Protein AF-A0A1J5G0Z2-F1 (afdb_monomer_lite)

Radius of gyration: 19.77 Å; chains: 1; bounding box: 65×58×38 Å

pLDDT: mean 79.21, std 16.98, range [40.59, 98.5]

Sequence (164 aa):
MKSLIFLSIFTRFTFAQVDSLSEALKYYPMEIGNYWEYKNYYWEYPFYYDSSAHSIEIIGDTILPNNRNYKILLQKNIPDDGFSFKIYERVDSLTACVFRYSTETVFINNEYLVDSLLAQPGDYFAGFRTGYSSFGNGIFSTKCIAEYEYTVLDLITDVKELQD

Structure (mmCIF, N/CA/C/O backbone):
data_AF-A0A1J5G0Z2-F1
#
_entry.id   AF-A0A1J5G0Z2-F1
#
loop_
_atom_site.group_PDB
_atom_site.id
_atom_site.type_symbol
_atom_site.label_atom_id
_atom_site.label_alt_id
_atom_site.label_comp_id
_atom_site.label_asym_id
_atom_site.label_entity_id
_atom_site.label_seq_id
_atom_site.pdbx_PDB_ins_code
_atom_site.Cartn_x
_atom_site.Cartn_y
_atom_site.Cartn_z
_atom_site.occupancy
_atom_site.B_iso_or_equiv
_atom_site.auth_seq_id
_atom_site.auth_comp_id
_atom_site.auth_asym_id
_atom_site.auth_atom_id
_atom_site.pdbx_PDB_model_num
ATOM 1 N N . MET A 1 1 ? -46.356 -40.827 0.791 1.00 40.59 1 MET A N 1
ATOM 2 C CA . MET A 1 1 ? -45.033 -40.728 0.128 1.00 40.59 1 MET A CA 1
ATOM 3 C C . MET A 1 1 ? -44.703 -39.247 0.005 1.00 40.59 1 MET A C 1
ATOM 5 O O . MET A 1 1 ? -45.393 -38.566 -0.730 1.00 40.59 1 MET A O 1
ATOM 9 N N . LYS A 1 2 ? -43.966 -38.645 0.948 1.00 52.75 2 LYS A N 1
ATOM 10 C CA . LYS A 1 2 ? -42.492 -38.509 0.976 1.00 52.75 2 LYS A CA 1
ATOM 11 C C . LYS A 1 2 ? -41.901 -38.077 -0.372 1.00 52.75 2 LYS A C 1
ATOM 13 O O . LYS A 1 2 ? -41.766 -38.917 -1.250 1.00 52.75 2 LYS A O 1
ATOM 18 N N . SER A 1 3 ? -41.462 -36.821 -0.457 1.00 43.69 3 SER A N 1
ATOM 19 C CA . SER A 1 3 ? -40.148 -36.502 -1.022 1.00 43.69 3 SER A CA 1
ATOM 20 C C . SER A 1 3 ? -39.680 -35.134 -0.511 1.00 43.69 3 SER A C 1
ATOM 22 O O . SER A 1 3 ? -40.192 -34.099 -0.925 1.00 43.69 3 SER A O 1
ATOM 24 N N . LEU A 1 4 ? -38.752 -35.149 0.449 1.00 51.03 4 LEU A N 1
ATOM 25 C CA . LEU A 1 4 ? -37.915 -34.003 0.805 1.00 51.03 4 LEU A CA 1
ATOM 26 C C . LEU A 1 4 ? -36.649 -34.156 -0.048 1.00 51.03 4 LEU A C 1
ATOM 28 O O . LEU A 1 4 ? -35.901 -35.111 0.159 1.00 51.03 4 LEU A O 1
ATOM 32 N N . ILE A 1 5 ? -36.429 -33.271 -1.018 1.00 57.12 5 ILE A N 1
ATOM 33 C CA . ILE A 1 5 ? -35.177 -33.220 -1.782 1.00 57.12 5 ILE A CA 1
ATOM 34 C C . ILE A 1 5 ? -34.318 -32.129 -1.143 1.00 57.12 5 ILE A C 1
ATOM 36 O O . ILE A 1 5 ? -34.624 -30.944 -1.248 1.00 57.12 5 ILE A O 1
ATOM 40 N N . PHE A 1 6 ? -33.273 -32.550 -0.432 1.00 53.72 6 PHE A N 1
ATOM 41 C CA . PHE A 1 6 ? -32.247 -31.670 0.120 1.00 53.72 6 PHE A CA 1
ATOM 42 C C . PHE A 1 6 ? -31.254 -31.320 -0.994 1.00 53.72 6 PHE A C 1
ATOM 44 O O . PHE A 1 6 ? -30.552 -32.190 -1.507 1.00 53.72 6 PHE A O 1
ATOM 51 N N . LEU A 1 7 ? -31.214 -30.046 -1.383 1.00 49.88 7 LEU A N 1
ATOM 52 C CA . LEU A 1 7 ? -30.255 -29.509 -2.342 1.00 49.88 7 LEU A CA 1
ATOM 53 C C . LEU A 1 7 ? -28.977 -29.112 -1.585 1.00 49.88 7 LEU A C 1
ATOM 55 O O . LEU A 1 7 ? -28.893 -28.020 -1.032 1.00 49.88 7 LEU A O 1
ATOM 59 N N . SER A 1 8 ? -27.987 -30.005 -1.523 1.00 57.31 8 SER A N 1
ATOM 60 C CA . SER A 1 8 ? -26.666 -29.718 -0.942 1.00 57.31 8 SER A CA 1
ATOM 61 C C . SER A 1 8 ? -25.558 -29.933 -1.975 1.00 57.31 8 SER A C 1
ATOM 63 O O . SER A 1 8 ? -24.862 -30.947 -1.957 1.00 57.31 8 SER A O 1
ATOM 65 N N . ILE A 1 9 ? -25.391 -28.985 -2.898 1.00 55.03 9 ILE A N 1
ATOM 66 C CA . ILE A 1 9 ? -24.233 -28.949 -3.803 1.00 55.03 9 ILE A CA 1
ATOM 67 C C . ILE A 1 9 ? -23.731 -27.503 -3.905 1.00 55.03 9 ILE A C 1
ATOM 69 O O . ILE A 1 9 ? -23.939 -26.853 -4.915 1.00 55.03 9 ILE A O 1
ATOM 73 N N . PHE A 1 10 ? -23.097 -26.982 -2.848 1.00 53.00 10 PHE A N 1
ATOM 74 C CA . PHE A 1 10 ? -22.348 -25.709 -2.906 1.00 53.00 10 PHE A CA 1
ATOM 75 C C . PHE A 1 10 ? -21.121 -25.663 -1.971 1.00 53.00 10 PHE A C 1
ATOM 77 O O . PHE A 1 10 ? -20.647 -24.590 -1.627 1.00 53.00 10 PHE A O 1
ATOM 84 N N . THR A 1 11 ? -20.558 -26.800 -1.550 1.00 51.28 11 THR A N 1
ATOM 85 C CA . THR A 1 11 ? -19.441 -26.811 -0.574 1.00 51.28 11 THR A CA 1
ATOM 86 C C . THR A 1 11 ? -18.056 -27.083 -1.166 1.00 51.28 11 THR A C 1
ATOM 88 O O . THR A 1 11 ? -17.098 -27.217 -0.414 1.00 51.28 11 THR A O 1
ATOM 91 N N . ARG A 1 12 ? -17.902 -27.169 -2.497 1.00 47.81 12 ARG A N 1
ATOM 92 C CA . ARG A 1 12 ? -16.599 -27.505 -3.114 1.00 47.81 12 ARG A CA 1
ATOM 93 C C . ARG A 1 12 ? -15.797 -26.332 -3.684 1.00 47.81 12 ARG A C 1
ATOM 95 O O . ARG A 1 12 ? -14.650 -26.545 -4.045 1.00 47.81 12 ARG A O 1
ATOM 102 N N . PHE A 1 13 ? -16.344 -25.117 -3.718 1.00 50.66 13 PHE A N 1
ATOM 103 C CA . PHE A 1 13 ? -15.627 -23.946 -4.249 1.00 50.66 13 PHE A CA 1
ATOM 104 C C . PHE A 1 13 ? -15.021 -23.032 -3.176 1.00 50.66 13 PHE A C 1
ATOM 106 O O . PHE A 1 13 ? -14.253 -22.141 -3.506 1.00 50.66 13 PHE A O 1
ATOM 113 N N . THR A 1 14 ? -15.307 -23.261 -1.894 1.00 51.12 14 THR A N 1
ATOM 114 C CA . THR A 1 14 ? -14.859 -22.364 -0.818 1.00 51.12 14 THR A CA 1
ATOM 115 C C . THR A 1 14 ? -13.428 -22.623 -0.343 1.00 51.12 14 THR A C 1
ATOM 117 O O . THR A 1 14 ? -12.814 -21.719 0.203 1.00 51.12 14 THR A O 1
ATOM 120 N N . PHE A 1 15 ? -12.871 -23.823 -0.543 1.00 52.72 15 PHE A N 1
ATOM 121 C CA . PHE A 1 15 ? -11.570 -24.177 0.046 1.00 52.72 15 PHE A CA 1
ATOM 122 C C . PHE A 1 15 ? -10.368 -23.581 -0.702 1.00 52.72 15 PHE A C 1
ATOM 124 O O . PHE A 1 15 ? -9.487 -23.028 -0.060 1.00 52.72 15 PHE A O 1
ATOM 131 N N . ALA A 1 16 ? -10.364 -23.587 -2.040 1.00 53.72 16 ALA A N 1
ATOM 132 C CA . ALA A 1 16 ? -9.248 -23.020 -2.810 1.00 53.72 16 ALA A CA 1
ATOM 133 C C . ALA A 1 16 ? -9.127 -21.488 -2.662 1.00 53.72 16 ALA A C 1
ATOM 135 O O . ALA A 1 16 ? -8.034 -20.936 -2.747 1.00 53.72 16 ALA A O 1
ATOM 136 N N . GLN A 1 17 ? -10.248 -20.800 -2.420 1.00 57.38 17 GLN A N 1
ATOM 137 C CA . GLN A 1 17 ? -10.275 -19.341 -2.312 1.00 57.38 17 GLN A CA 1
ATOM 138 C C . GLN A 1 17 ? -9.752 -18.843 -0.953 1.00 57.38 17 GLN A C 1
ATOM 140 O O . GLN A 1 17 ? -9.086 -17.811 -0.894 1.00 57.38 17 GLN A O 1
ATOM 145 N N . VAL A 1 18 ? -10.004 -19.581 0.136 1.00 58.69 18 VAL A N 1
ATOM 146 C CA . VAL A 1 18 ? -9.526 -19.213 1.482 1.00 58.69 18 VAL A CA 1
ATOM 147 C C . VAL A 1 18 ? -8.003 -19.314 1.575 1.00 58.69 18 VAL A C 1
ATOM 149 O O . VAL A 1 18 ? -7.373 -18.398 2.106 1.00 58.69 18 VAL A O 1
ATOM 152 N N . ASP A 1 19 ? -7.414 -20.360 0.990 1.00 68.62 19 ASP A N 1
ATOM 153 C CA . ASP A 1 19 ? -5.958 -20.530 0.972 1.00 68.62 19 ASP A CA 1
ATOM 154 C C . ASP A 1 19 ? -5.290 -19.376 0.207 1.00 68.62 19 ASP A C 1
ATOM 156 O O . ASP A 1 19 ? -4.380 -18.737 0.736 1.00 68.62 19 ASP A O 1
ATOM 160 N N . SER A 1 20 ? -5.835 -19.001 -0.961 1.00 78.56 20 SER A N 1
ATOM 161 C CA . SER A 1 20 ? -5.322 -17.871 -1.754 1.00 78.56 20 SER A CA 1
ATOM 162 C C . SER A 1 20 ? -5.396 -16.519 -1.035 1.00 78.56 20 SER A C 1
ATOM 164 O O . SER A 1 20 ? -4.507 -15.690 -1.197 1.00 78.56 20 SER A O 1
ATOM 166 N N . LEU A 1 21 ? -6.422 -16.295 -0.207 1.00 86.88 21 LEU A N 1
ATOM 167 C CA . LEU A 1 21 ? -6.601 -15.032 0.510 1.00 86.88 21 LEU A CA 1
ATOM 168 C C . LEU A 1 21 ? -5.587 -14.881 1.644 1.00 86.88 21 LEU A C 1
ATOM 170 O O . LEU A 1 21 ? -4.962 -13.833 1.786 1.00 86.88 21 LEU A O 1
ATOM 174 N N . SER A 1 22 ? -5.416 -15.936 2.443 1.00 86.12 22 SER A N 1
ATOM 175 C CA . SER A 1 22 ? -4.441 -15.936 3.534 1.00 86.12 22 SER A CA 1
ATOM 176 C C . SER A 1 22 ? -3.007 -15.797 3.023 1.00 86.12 22 SER A C 1
ATOM 178 O O . SER A 1 22 ? -2.211 -15.103 3.651 1.00 86.12 22 SER A O 1
ATOM 180 N N . GLU A 1 23 ? -2.703 -16.400 1.870 1.00 86.19 23 GLU A N 1
ATOM 181 C CA . GLU A 1 23 ? -1.404 -16.273 1.216 1.00 86.19 23 GLU A CA 1
ATOM 182 C C . GLU A 1 23 ? -1.188 -14.852 0.694 1.00 86.19 23 GLU A C 1
ATOM 184 O O . GLU A 1 23 ? -0.185 -14.227 1.023 1.00 86.19 23 GLU A O 1
ATOM 189 N N . ALA A 1 24 ? -2.168 -14.291 -0.021 1.00 87.62 24 ALA A N 1
ATOM 190 C CA . ALA A 1 24 ? -2.072 -12.945 -0.579 1.00 87.62 24 ALA A CA 1
ATOM 191 C C . ALA A 1 24 ? -1.811 -11.871 0.491 1.00 87.62 24 ALA A C 1
ATOM 193 O O . ALA A 1 24 ? -1.037 -10.942 0.267 1.00 87.62 24 ALA A O 1
ATOM 194 N N . LEU A 1 25 ? -2.411 -12.006 1.678 1.00 89.94 25 LEU A N 1
ATOM 195 C CA . LEU A 1 25 ? -2.212 -11.067 2.787 1.00 89.94 25 LEU A CA 1
ATOM 196 C C . LEU A 1 25 ? -0.775 -11.065 3.339 1.00 89.94 25 LEU A C 1
ATOM 198 O O . LEU A 1 25 ? -0.378 -10.082 3.967 1.00 89.94 25 LEU A O 1
ATOM 202 N N . LYS A 1 26 ? 0.025 -12.110 3.089 1.00 88.56 26 LYS A N 1
ATOM 203 C CA . LYS A 1 26 ? 1.439 -12.149 3.499 1.00 88.56 26 LYS A CA 1
ATOM 204 C C . LYS A 1 26 ? 2.316 -11.195 2.694 1.00 88.56 26 LYS A C 1
ATOM 206 O O . LYS A 1 26 ? 3.350 -10.782 3.208 1.00 88.56 26 LYS A O 1
ATOM 211 N N . TYR A 1 27 ? 1.903 -10.806 1.485 1.00 84.50 27 TYR A N 1
ATOM 212 C CA . TYR A 1 27 ? 2.647 -9.850 0.656 1.00 84.50 27 TYR A CA 1
ATOM 213 C C . TYR A 1 27 ? 2.549 -8.405 1.157 1.00 84.50 27 TYR A C 1
ATOM 215 O O . TYR A 1 27 ? 3.356 -7.566 0.764 1.00 84.50 27 TYR A O 1
ATOM 223 N N . TYR A 1 28 ? 1.589 -8.104 2.038 1.00 91.00 28 TYR A N 1
ATOM 224 C CA . TYR A 1 28 ? 1.406 -6.763 2.595 1.00 91.00 28 TYR A CA 1
ATOM 225 C C . TYR A 1 28 ? 1.179 -6.804 4.113 1.00 91.00 28 TYR A C 1
ATOM 227 O O . TYR A 1 28 ? 0.077 -6.519 4.590 1.00 91.00 28 TYR A O 1
ATOM 235 N N . PRO A 1 29 ? 2.187 -7.214 4.906 1.00 91.88 29 PRO A N 1
ATOM 236 C CA . PRO A 1 29 ? 1.982 -7.459 6.326 1.00 91.88 29 PRO A CA 1
ATOM 237 C C . PRO A 1 29 ? 1.784 -6.139 7.091 1.00 91.88 29 PRO A C 1
ATOM 239 O O . PRO A 1 29 ? 2.658 -5.279 7.119 1.00 91.88 29 PRO A O 1
ATOM 242 N N . MET A 1 30 ? 0.639 -5.981 7.762 1.00 94.81 30 MET A N 1
ATOM 243 C CA . MET A 1 30 ? 0.186 -4.700 8.338 1.00 94.81 30 MET A CA 1
ATOM 244 C C . MET A 1 30 ? 0.469 -4.512 9.845 1.00 94.81 30 MET A C 1
ATOM 246 O O . MET A 1 30 ? -0.227 -3.756 10.528 1.00 94.81 30 MET A O 1
ATOM 250 N N . GLU A 1 31 ? 1.452 -5.213 10.405 1.00 96.25 31 GLU A N 1
ATOM 251 C CA . GLU A 1 31 ? 1.812 -5.106 11.826 1.00 96.25 31 GLU A CA 1
ATOM 252 C C . GLU A 1 31 ? 2.738 -3.908 12.094 1.00 96.25 31 GLU A C 1
ATOM 254 O O . GLU A 1 31 ? 3.538 -3.521 11.245 1.00 96.25 31 GLU A O 1
ATOM 259 N N . ILE A 1 32 ? 2.622 -3.294 13.280 1.00 98.00 32 ILE A N 1
ATOM 260 C CA . ILE A 1 32 ? 3.492 -2.175 13.681 1.00 98.00 32 ILE A CA 1
ATOM 261 C C . ILE A 1 32 ? 4.944 -2.663 13.743 1.00 98.00 32 ILE A C 1
ATOM 263 O O . ILE A 1 32 ? 5.221 -3.694 14.351 1.00 98.00 32 ILE A O 1
ATOM 267 N N . GLY A 1 33 ? 5.859 -1.896 13.150 1.00 95.50 33 GLY A N 1
ATOM 268 C CA . GLY A 1 33 ? 7.279 -2.225 13.026 1.00 95.50 33 GLY A CA 1
ATOM 269 C C . GLY A 1 33 ? 7.646 -2.942 11.725 1.00 95.50 33 GLY A C 1
ATOM 270 O O . GLY A 1 33 ? 8.833 -3.061 11.430 1.00 95.50 33 GLY A O 1
ATOM 271 N N . ASN A 1 34 ? 6.668 -3.379 10.923 1.00 95.88 34 ASN A N 1
ATOM 272 C CA . ASN A 1 34 ? 6.963 -3.876 9.581 1.00 95.88 34 ASN A CA 1
ATOM 273 C C . ASN A 1 34 ? 7.535 -2.761 8.703 1.00 95.88 34 ASN A C 1
ATOM 275 O O . ASN A 1 34 ? 7.110 -1.604 8.788 1.00 95.88 34 ASN A O 1
ATOM 279 N N . TYR A 1 35 ? 8.498 -3.143 7.866 1.00 93.56 35 TYR A N 1
ATOM 280 C CA . TYR A 1 35 ? 9.366 -2.236 7.130 1.00 93.56 35 TYR A CA 1
ATOM 281 C C . TYR A 1 35 ? 9.661 -2.778 5.733 1.00 93.56 35 TYR A C 1
ATOM 283 O O . TYR A 1 35 ? 9.949 -3.966 5.575 1.00 93.56 35 TYR A O 1
ATOM 291 N N . TRP A 1 36 ? 9.649 -1.893 4.740 1.00 91.25 36 TRP A N 1
ATOM 292 C CA . TRP A 1 36 ? 10.040 -2.198 3.365 1.00 91.25 36 TRP A CA 1
ATOM 293 C C . TRP A 1 36 ? 10.879 -1.070 2.789 1.00 91.25 36 TRP A C 1
ATOM 295 O O . TRP A 1 36 ? 10.688 0.095 3.136 1.00 91.25 36 TRP A O 1
ATOM 305 N N . GLU A 1 37 ? 11.755 -1.416 1.853 1.00 89.50 37 GLU A N 1
ATOM 306 C CA . GLU A 1 37 ? 12.480 -0.462 1.021 1.00 89.50 37 GLU A CA 1
ATOM 307 C C . GLU A 1 37 ? 12.090 -0.668 -0.434 1.00 89.50 37 GLU A C 1
ATOM 309 O O . GLU A 1 37 ? 12.000 -1.792 -0.926 1.00 89.50 37 GLU A O 1
ATOM 314 N N . TYR A 1 38 ? 11.882 0.440 -1.124 1.00 84.62 38 TYR A N 1
ATOM 315 C CA . TYR A 1 38 ? 11.532 0.486 -2.526 1.00 84.62 38 TYR A CA 1
ATOM 316 C C . TYR A 1 38 ? 12.612 1.247 -3.263 1.00 84.62 38 TYR A C 1
ATOM 318 O O . TYR A 1 38 ? 13.074 2.296 -2.813 1.00 84.62 38 TYR A O 1
ATOM 326 N N . LYS A 1 39 ? 12.974 0.737 -4.433 1.00 83.44 39 LYS A N 1
ATOM 327 C CA . LYS A 1 39 ? 13.810 1.447 -5.386 1.00 83.44 39 LYS A CA 1
ATOM 328 C C . LYS A 1 39 ? 12.938 1.873 -6.551 1.00 83.44 39 LYS A C 1
ATOM 330 O O . LYS A 1 39 ? 12.311 1.035 -7.194 1.00 83.44 39 LYS A O 1
ATOM 335 N N . ASN A 1 40 ? 12.893 3.171 -6.801 1.00 76.12 40 ASN A N 1
ATOM 336 C CA . ASN A 1 40 ? 12.196 3.708 -7.950 1.00 76.12 40 ASN A CA 1
ATOM 337 C C . ASN A 1 40 ? 13.082 3.546 -9.183 1.00 76.12 40 ASN A C 1
ATOM 339 O O . ASN A 1 40 ? 14.298 3.738 -9.129 1.00 76.12 40 ASN A O 1
ATOM 343 N N . TYR A 1 41 ? 12.445 3.205 -10.295 1.00 72.00 41 TYR A N 1
ATOM 344 C CA . TYR A 1 41 ? 13.077 3.123 -11.598 1.00 72.00 41 TYR A CA 1
ATOM 345 C C . TYR A 1 41 ? 12.270 3.990 -12.555 1.00 72.00 41 TYR A C 1
ATOM 347 O O . TYR A 1 41 ? 11.175 3.614 -12.967 1.00 72.00 41 TYR A O 1
ATOM 355 N N . TYR A 1 42 ? 12.793 5.167 -12.888 1.00 67.00 42 TYR A N 1
ATOM 356 C CA . TYR A 1 42 ? 12.163 6.047 -13.868 1.00 67.00 42 TYR A CA 1
ATOM 357 C C . TYR A 1 42 ? 12.713 5.770 -15.265 1.00 67.00 42 TYR A C 1
ATOM 359 O O . TYR A 1 42 ? 13.924 5.663 -15.466 1.00 67.00 42 TYR A O 1
ATOM 367 N N . TRP A 1 43 ? 11.809 5.682 -16.241 1.00 61.34 43 TRP A N 1
ATOM 368 C CA . TRP A 1 43 ? 12.159 5.616 -17.653 1.00 61.34 43 TRP A CA 1
ATOM 369 C C . TRP A 1 43 ? 11.856 6.957 -18.320 1.00 61.34 43 TRP A C 1
ATOM 371 O O . TRP A 1 43 ? 10.697 7.269 -18.586 1.00 61.34 43 TRP A O 1
ATOM 381 N N . GLU A 1 44 ? 12.892 7.729 -18.649 1.00 60.38 44 GLU A N 1
ATOM 382 C CA . GLU A 1 44 ? 12.765 8.895 -19.524 1.00 60.38 44 GLU A CA 1
ATOM 383 C C . GLU A 1 44 ? 13.754 8.773 -20.690 1.00 60.38 44 GLU A C 1
ATOM 385 O O . GLU A 1 44 ? 14.965 8.653 -20.523 1.00 60.38 44 GLU A O 1
ATOM 390 N N . TYR A 1 45 ? 13.248 8.739 -21.921 1.00 61.75 45 TYR A N 1
ATOM 391 C CA . TYR A 1 45 ? 14.106 8.620 -23.099 1.00 61.75 45 TYR A CA 1
ATOM 392 C C . TYR A 1 45 ? 14.936 9.909 -23.294 1.00 61.75 45 TYR A C 1
ATOM 394 O O . TYR A 1 45 ? 14.344 10.987 -23.267 1.00 61.75 45 TYR A O 1
ATOM 402 N N . PRO A 1 46 ? 16.260 9.861 -23.572 1.00 66.56 46 PRO A N 1
ATOM 403 C CA . PRO A 1 46 ? 17.089 8.693 -23.888 1.00 66.56 46 PRO A CA 1
ATOM 404 C C . PRO A 1 46 ? 18.013 8.216 -22.743 1.00 66.56 46 PRO A C 1
ATOM 406 O O . PRO A 1 46 ? 18.954 7.470 -23.017 1.00 66.56 46 PRO A O 1
ATOM 409 N N . PHE A 1 47 ? 17.804 8.633 -21.487 1.00 60.56 47 PHE A N 1
ATOM 410 C CA . PHE A 1 47 ? 18.732 8.350 -20.382 1.00 60.56 47 PHE A CA 1
ATOM 411 C C . PHE A 1 47 ? 18.045 7.780 -19.141 1.00 60.56 47 PHE A C 1
ATOM 4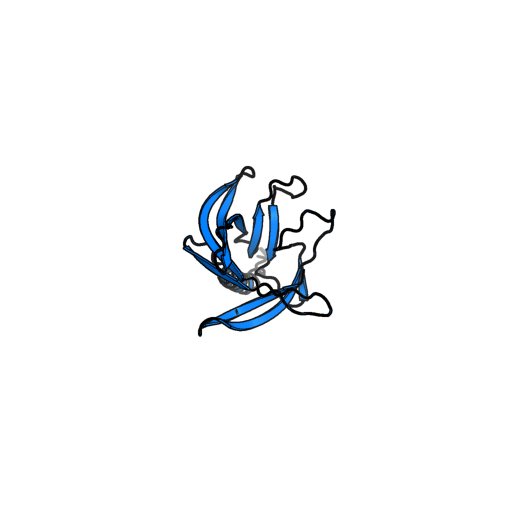13 O O . PHE A 1 47 ? 17.009 8.249 -18.693 1.00 60.56 47 PHE A O 1
ATOM 420 N N . TYR A 1 48 ? 18.694 6.790 -18.535 1.00 56.69 48 TYR A N 1
ATOM 421 C CA . TYR A 1 48 ? 18.178 6.057 -17.387 1.00 56.69 48 TYR A CA 1
ATOM 422 C C . TYR A 1 48 ? 18.891 6.481 -16.108 1.00 56.69 48 TYR A C 1
ATOM 424 O O . TYR A 1 48 ? 19.916 5.892 -15.793 1.00 56.69 48 TYR A O 1
ATOM 432 N N . TYR A 1 49 ? 18.413 7.489 -15.378 1.00 57.06 49 TYR A N 1
ATOM 433 C CA . TYR A 1 49 ? 19.031 7.838 -14.093 1.00 57.06 49 TYR A CA 1
ATOM 434 C C . TYR A 1 49 ? 18.049 8.513 -13.137 1.00 57.06 49 TYR A C 1
ATOM 436 O O . TYR A 1 49 ? 18.137 9.707 -12.875 1.00 57.06 49 TYR A O 1
ATOM 444 N N . ASP A 1 50 ? 17.177 7.718 -12.530 1.00 60.66 50 ASP A N 1
ATOM 445 C CA . ASP A 1 50 ? 16.870 7.949 -11.124 1.00 60.66 50 ASP A CA 1
ATOM 446 C C . ASP A 1 50 ? 16.846 6.600 -10.404 1.00 60.66 50 ASP A C 1
ATOM 448 O O . ASP A 1 50 ? 16.172 5.661 -10.823 1.00 60.66 50 ASP A O 1
ATOM 452 N N . SER A 1 51 ? 17.675 6.498 -9.369 1.00 65.19 51 SER A N 1
ATOM 453 C CA . SER A 1 51 ? 17.761 5.353 -8.469 1.00 65.19 51 SER A CA 1
ATOM 454 C C . SER A 1 51 ? 17.343 5.756 -7.060 1.00 65.19 51 SER A C 1
ATOM 456 O O . SER A 1 51 ? 17.889 5.219 -6.091 1.00 65.19 51 SER A O 1
ATOM 458 N N . SER A 1 52 ? 16.460 6.752 -6.942 1.00 81.69 52 SER A N 1
ATOM 459 C CA . SER A 1 52 ? 15.879 7.152 -5.673 1.00 81.69 52 SER A CA 1
ATOM 460 C C . SER A 1 52 ? 15.266 5.930 -5.006 1.00 81.69 52 SER A C 1
ATOM 462 O O . SER A 1 52 ? 14.574 5.119 -5.625 1.00 81.69 52 SER A O 1
ATOM 464 N N . ALA A 1 53 ? 15.579 5.768 -3.732 1.00 88.12 53 ALA A N 1
ATOM 465 C CA . ALA A 1 53 ? 14.991 4.741 -2.907 1.00 88.12 53 ALA A CA 1
ATOM 466 C C . ALA A 1 53 ? 14.217 5.412 -1.779 1.00 88.12 53 ALA A C 1
ATOM 468 O O . ALA A 1 53 ? 14.491 6.552 -1.404 1.00 88.12 53 ALA A O 1
ATOM 469 N N . HIS A 1 54 ? 13.217 4.719 -1.263 1.00 91.12 54 HIS A N 1
ATOM 470 C CA . HIS A 1 54 ? 12.473 5.158 -0.098 1.00 91.12 54 HIS A CA 1
ATOM 471 C C . HIS A 1 54 ? 12.113 3.958 0.763 1.00 91.12 54 HIS A C 1
ATOM 473 O O . HIS A 1 54 ? 11.941 2.854 0.252 1.00 91.12 54 HIS A O 1
ATOM 479 N N . SER A 1 55 ? 11.984 4.173 2.064 1.00 92.50 55 SER A N 1
ATOM 480 C CA . SER A 1 55 ? 11.430 3.183 2.977 1.00 92.50 55 SER A CA 1
ATOM 481 C C . SER A 1 55 ? 10.003 3.508 3.354 1.00 92.50 55 SER A C 1
ATOM 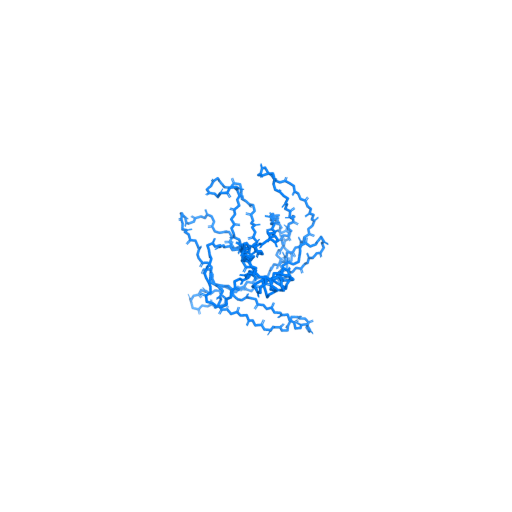483 O O . SER A 1 55 ? 9.579 4.662 3.303 1.00 92.50 55 SER A O 1
ATOM 485 N N . ILE A 1 56 ? 9.275 2.474 3.756 1.00 94.94 56 ILE A N 1
ATOM 486 C CA . ILE A 1 56 ? 7.965 2.554 4.386 1.00 94.94 56 ILE A CA 1
ATOM 487 C C . ILE A 1 56 ? 8.031 1.750 5.682 1.00 94.94 56 ILE A C 1
ATOM 489 O O . ILE A 1 56 ? 8.448 0.597 5.671 1.00 94.94 56 ILE A O 1
ATOM 493 N N . GLU A 1 57 ? 7.584 2.345 6.784 1.00 96.75 57 GLU A N 1
ATOM 494 C CA . GLU A 1 57 ? 7.481 1.695 8.094 1.00 96.75 57 GLU A CA 1
ATOM 495 C C . GLU A 1 57 ? 6.069 1.858 8.661 1.00 96.75 57 GLU A C 1
ATOM 497 O O . GLU A 1 57 ? 5.515 2.960 8.643 1.00 96.75 57 GLU A O 1
ATOM 502 N N . ILE A 1 58 ? 5.482 0.799 9.219 1.00 98.12 58 ILE A N 1
ATOM 503 C CA . ILE A 1 58 ? 4.218 0.913 9.959 1.00 98.12 58 ILE A CA 1
ATOM 504 C C . ILE A 1 58 ? 4.502 1.393 11.379 1.00 98.12 58 ILE A C 1
ATOM 506 O O . ILE A 1 58 ? 5.039 0.654 12.200 1.00 98.12 58 ILE A O 1
ATOM 510 N N . ILE A 1 59 ? 4.060 2.608 11.700 1.00 98.50 59 ILE A N 1
ATOM 511 C CA . ILE A 1 59 ? 4.369 3.271 12.977 1.00 98.50 59 ILE A CA 1
ATOM 512 C C . ILE A 1 59 ? 3.183 3.358 13.945 1.00 98.50 59 ILE A C 1
ATOM 514 O O . ILE A 1 59 ? 3.340 3.837 15.067 1.00 98.50 59 ILE A O 1
ATOM 518 N N . GLY A 1 60 ? 1.983 2.941 13.537 1.00 98.50 60 GLY A N 1
ATOM 519 C CA . GLY A 1 60 ? 0.824 2.967 14.426 1.00 98.50 60 GLY A CA 1
ATOM 520 C C . GLY A 1 60 ? -0.511 2.697 13.749 1.00 98.50 60 GLY A C 1
ATOM 521 O O . GLY A 1 60 ? -0.581 2.400 12.559 1.00 98.50 60 GLY A O 1
ATOM 522 N N . ASP A 1 61 ? -1.571 2.850 14.535 1.00 98.50 61 ASP A N 1
ATOM 523 C CA . ASP A 1 61 ? -2.969 2.728 14.130 1.00 98.50 61 ASP A CA 1
ATOM 524 C C . ASP A 1 61 ? -3.685 4.077 14.255 1.00 98.50 61 ASP A C 1
ATOM 526 O O . ASP A 1 61 ? -3.335 4.910 15.096 1.00 98.50 61 ASP A O 1
ATOM 530 N N . THR A 1 62 ? -4.708 4.301 13.435 1.00 98.38 62 THR A N 1
ATOM 531 C CA . THR A 1 62 ? -5.574 5.481 13.521 1.00 98.38 62 THR A CA 1
ATOM 532 C C . THR A 1 62 ? -6.985 5.194 13.012 1.00 98.38 62 THR A C 1
ATOM 534 O O . THR A 1 62 ? -7.205 4.270 12.229 1.00 98.38 62 THR A O 1
ATOM 537 N N . ILE A 1 63 ? -7.943 6.021 13.434 1.00 98.38 63 ILE A N 1
ATOM 538 C CA . ILE A 1 63 ? -9.297 6.082 12.875 1.00 98.38 63 ILE A CA 1
ATOM 539 C C . ILE A 1 63 ? -9.424 7.412 12.138 1.00 98.38 63 ILE A C 1
ATOM 541 O O . ILE A 1 63 ? -9.167 8.470 12.715 1.00 98.38 63 ILE A O 1
ATOM 545 N N . LEU A 1 64 ? -9.818 7.365 10.868 1.00 97.62 64 LEU A N 1
ATOM 546 C CA . LEU A 1 64 ? -9.966 8.557 10.025 1.00 97.62 64 LEU A CA 1
ATOM 547 C C . LEU A 1 64 ? -11.438 8.994 9.916 1.00 97.62 64 LEU A C 1
ATOM 549 O O . LEU A 1 64 ? -12.326 8.233 10.304 1.00 97.62 64 LEU A O 1
ATOM 553 N N . PRO A 1 65 ? -11.735 10.205 9.395 1.00 97.38 65 PRO A N 1
ATOM 554 C CA . PRO A 1 65 ? -13.095 10.761 9.338 1.00 97.38 65 PRO A CA 1
ATOM 555 C C . PRO A 1 65 ? -14.154 9.898 8.638 1.00 97.38 65 PRO A C 1
ATOM 557 O O . PRO A 1 65 ? -15.344 10.093 8.866 1.00 97.38 65 PRO A O 1
ATOM 560 N N . ASN A 1 66 ? -13.746 8.932 7.812 1.00 96.19 66 ASN A N 1
ATOM 561 C CA . ASN A 1 66 ? -14.646 7.950 7.205 1.00 96.19 66 ASN A CA 1
ATOM 562 C C . ASN A 1 66 ? -15.010 6.776 8.148 1.00 96.19 66 ASN A C 1
ATOM 564 O O . ASN A 1 66 ? -15.606 5.795 7.703 1.00 96.19 66 ASN A O 1
ATOM 568 N N . ASN A 1 67 ? -14.660 6.869 9.438 1.00 97.12 67 ASN A N 1
ATOM 569 C CA . ASN A 1 67 ? -14.894 5.883 10.498 1.00 97.12 67 ASN A CA 1
ATOM 570 C C . ASN A 1 67 ? -14.290 4.495 10.225 1.00 97.12 67 ASN A C 1
ATOM 572 O O . ASN A 1 67 ? -14.824 3.477 10.672 1.00 97.12 67 ASN A O 1
ATOM 576 N N . ARG A 1 68 ? -13.169 4.436 9.502 1.00 97.50 68 ARG A N 1
ATOM 577 C CA . ARG A 1 68 ? -12.424 3.194 9.255 1.00 97.50 68 ARG A CA 1
ATOM 578 C C . ARG A 1 68 ? -11.077 3.219 9.966 1.00 97.50 68 ARG A C 1
ATOM 580 O O . ARG A 1 68 ? -10.512 4.286 10.201 1.00 97.50 68 ARG A O 1
ATOM 587 N N . ASN A 1 69 ? -10.596 2.029 10.319 1.00 98.06 69 ASN A N 1
ATOM 588 C CA . ASN A 1 69 ? -9.280 1.831 10.920 1.00 98.06 69 ASN A CA 1
ATOM 589 C C . ASN A 1 69 ? -8.212 1.765 9.827 1.00 98.06 69 ASN A C 1
ATOM 591 O O . ASN A 1 69 ? -8.403 1.081 8.819 1.00 98.06 69 ASN A O 1
ATOM 595 N N . TYR A 1 70 ? -7.088 2.432 10.062 1.00 98.50 70 TYR A N 1
ATOM 596 C CA . TYR A 1 70 ? -5.934 2.471 9.172 1.00 98.50 70 TYR A CA 1
ATOM 597 C C . TYR A 1 70 ? -4.649 2.279 9.952 1.00 98.50 70 TYR A C 1
ATOM 599 O O . TYR A 1 70 ? -4.550 2.651 11.123 1.00 98.50 70 TYR A O 1
ATOM 607 N N . LYS A 1 71 ? -3.638 1.794 9.245 1.00 98.44 71 LYS A N 1
ATOM 608 C CA . LYS A 1 71 ? -2.249 1.865 9.660 1.00 98.44 71 LYS A CA 1
ATOM 609 C C . LYS A 1 71 ? -1.656 3.203 9.240 1.00 98.44 71 LYS A C 1
ATOM 611 O O . LYS A 1 71 ? -1.946 3.712 8.158 1.00 98.44 71 LYS A O 1
ATOM 616 N N . ILE A 1 72 ? -0.828 3.767 10.110 1.00 98.44 72 ILE A N 1
ATOM 617 C CA . ILE A 1 72 ? -0.005 4.938 9.823 1.00 98.44 72 ILE A CA 1
ATOM 618 C C . ILE A 1 72 ? 1.324 4.423 9.279 1.00 98.44 72 ILE A C 1
ATOM 620 O O . ILE A 1 72 ? 2.079 3.773 10.000 1.00 98.44 72 ILE A O 1
ATOM 624 N N . LEU A 1 73 ? 1.598 4.726 8.018 1.00 97.94 73 LEU A N 1
ATOM 625 C CA . LEU A 1 73 ? 2.828 4.380 7.322 1.00 97.94 73 LEU A CA 1
ATOM 626 C C . LEU A 1 73 ? 3.717 5.626 7.276 1.00 97.94 73 LEU A C 1
ATOM 628 O O . LEU A 1 73 ? 3.264 6.696 6.871 1.00 97.94 73 LEU A O 1
ATOM 632 N N . LEU A 1 74 ? 4.969 5.512 7.700 1.00 97.50 74 LEU A N 1
ATOM 633 C CA . LEU A 1 74 ? 5.973 6.562 7.584 1.00 97.50 74 LEU A CA 1
ATOM 634 C C . LEU A 1 74 ? 6.846 6.274 6.369 1.00 97.50 74 LEU A C 1
ATOM 636 O O . LEU A 1 74 ? 7.570 5.282 6.365 1.00 97.50 74 LEU A O 1
ATOM 640 N N . GLN A 1 75 ? 6.791 7.150 5.369 1.00 95.06 75 GLN A N 1
ATOM 641 C CA . GLN A 1 75 ? 7.685 7.089 4.221 1.00 95.06 75 GLN A CA 1
ATOM 642 C C . GLN A 1 75 ? 8.886 8.020 4.427 1.00 95.06 75 GLN A C 1
ATOM 644 O O . GLN A 1 75 ? 8.702 9.164 4.857 1.00 95.06 75 GLN A O 1
ATOM 649 N N . LYS A 1 76 ? 10.095 7.550 4.101 1.00 95.25 76 LYS A N 1
ATOM 650 C CA . LYS A 1 76 ? 11.349 8.328 4.137 1.00 95.25 76 LYS A CA 1
ATOM 651 C C . LYS A 1 76 ? 12.169 8.093 2.879 1.00 95.25 76 LYS A C 1
ATOM 653 O O . LYS A 1 76 ? 12.166 6.981 2.360 1.00 95.25 76 LYS A O 1
ATOM 658 N N . ASN A 1 77 ? 12.904 9.100 2.421 1.00 92.12 77 ASN A N 1
ATOM 659 C CA . ASN A 1 77 ? 13.877 8.914 1.345 1.00 92.12 77 ASN A CA 1
ATOM 660 C C . ASN A 1 77 ? 15.097 8.112 1.831 1.00 92.12 77 ASN A C 1
ATOM 662 O O . ASN A 1 77 ? 15.421 8.099 3.020 1.00 92.12 77 ASN A O 1
ATOM 666 N N . ILE A 1 78 ? 15.764 7.428 0.902 1.00 89.62 78 ILE A N 1
ATOM 667 C CA . ILE A 1 78 ? 17.016 6.700 1.120 1.00 89.62 78 ILE A CA 1
ATOM 668 C C . ILE A 1 78 ? 18.044 7.203 0.088 1.00 89.62 78 ILE A C 1
ATOM 670 O O . ILE A 1 78 ? 17.839 7.007 -1.115 1.00 89.62 78 ILE A O 1
ATOM 674 N N . PRO A 1 79 ? 19.169 7.807 0.522 1.00 89.75 79 PRO A N 1
ATOM 675 C CA . PRO A 1 79 ? 19.523 8.104 1.915 1.00 89.75 79 PRO A CA 1
ATOM 676 C C . PRO A 1 79 ? 18.573 9.129 2.557 1.00 89.75 79 PRO A C 1
ATOM 678 O O . PRO A 1 79 ? 17.956 9.925 1.854 1.00 89.75 79 PRO A O 1
ATOM 681 N N . ASP A 1 80 ? 18.477 9.098 3.890 1.00 89.94 80 ASP A N 1
ATOM 682 C CA . ASP A 1 80 ? 17.629 10.026 4.645 1.00 89.94 80 ASP A CA 1
A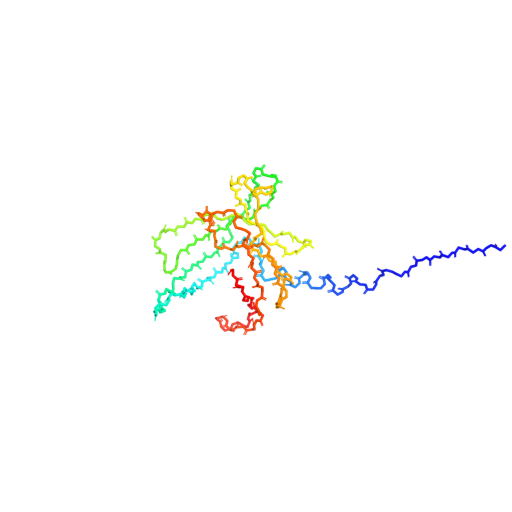TOM 683 C C . ASP A 1 80 ? 18.116 11.468 4.449 1.00 89.94 80 ASP A C 1
ATOM 685 O O . ASP A 1 80 ? 19.249 11.820 4.787 1.00 89.94 80 ASP A O 1
ATOM 689 N N . ASP A 1 81 ? 17.248 12.293 3.881 1.00 92.88 81 ASP A N 1
ATOM 690 C CA . ASP A 1 81 ? 17.446 13.718 3.632 1.00 92.88 81 ASP A CA 1
ATOM 691 C C . ASP A 1 81 ? 16.653 14.592 4.624 1.00 92.88 81 ASP A C 1
ATOM 693 O O . ASP A 1 81 ? 16.604 15.817 4.489 1.00 92.88 81 ASP A O 1
ATOM 697 N N . GLY A 1 82 ? 16.039 13.973 5.638 1.00 93.69 82 GLY A N 1
ATOM 698 C CA . GLY A 1 82 ? 15.160 14.604 6.615 1.00 93.69 82 GLY A CA 1
ATOM 699 C C . GLY A 1 82 ? 13.719 14.780 6.133 1.00 93.69 82 GLY A C 1
ATOM 700 O O . GLY A 1 82 ? 12.865 15.183 6.932 1.00 93.69 82 GLY A O 1
ATOM 701 N N . PHE A 1 83 ? 13.406 14.474 4.869 1.00 92.62 83 PHE A N 1
ATOM 702 C CA . PHE A 1 83 ? 12.040 14.502 4.365 1.00 92.62 83 PHE A CA 1
ATOM 703 C C . PHE A 1 83 ? 11.328 13.187 4.673 1.00 92.62 83 PHE A C 1
ATOM 705 O O . PHE A 1 83 ? 11.756 12.089 4.318 1.00 92.62 83 PHE A O 1
ATOM 712 N N . SER A 1 84 ? 10.179 13.312 5.332 1.00 94.56 84 SER A N 1
ATOM 713 C CA . SER A 1 84 ? 9.292 12.189 5.599 1.00 94.56 84 SER A CA 1
ATOM 714 C C . SER A 1 84 ? 7.841 12.631 5.558 1.00 94.56 84 SER A C 1
ATOM 716 O O . SER A 1 84 ? 7.515 13.785 5.853 1.00 94.56 84 SER A O 1
ATOM 718 N N . PHE A 1 85 ? 6.952 11.717 5.194 1.00 94.19 85 PHE A N 1
ATOM 719 C CA . PHE A 1 85 ? 5.520 11.973 5.221 1.00 94.19 85 PHE A CA 1
ATOM 720 C C . PHE A 1 85 ? 4.745 10.739 5.655 1.00 94.19 85 PHE A C 1
ATOM 722 O O . PHE A 1 85 ? 5.211 9.603 5.556 1.00 94.19 85 PHE A O 1
ATOM 729 N N . LYS A 1 86 ? 3.553 10.994 6.196 1.00 96.38 86 LYS A N 1
ATOM 730 C CA . LYS A 1 86 ? 2.651 9.951 6.670 1.00 96.38 86 LYS A CA 1
ATOM 731 C C . LYS A 1 86 ? 1.657 9.589 5.583 1.00 96.38 86 LYS A C 1
ATOM 733 O O . LYS A 1 86 ? 1.008 10.461 5.010 1.00 96.38 86 LYS A O 1
ATOM 738 N N . ILE A 1 87 ? 1.517 8.295 5.373 1.00 96.00 87 ILE A N 1
ATOM 739 C CA . ILE A 1 87 ? 0.515 7.657 4.536 1.00 96.00 87 ILE A CA 1
ATOM 740 C C . ILE A 1 87 ? -0.444 6.912 5.469 1.00 96.00 87 ILE A C 1
ATOM 742 O O . ILE A 1 87 ? -0.049 6.463 6.545 1.00 96.00 87 ILE A O 1
ATOM 746 N N . TYR A 1 88 ? -1.708 6.786 5.073 1.00 97.25 88 TYR A N 1
ATOM 747 C CA . TYR A 1 88 ? -2.687 6.018 5.834 1.00 97.25 88 TYR A CA 1
ATOM 748 C C . TYR A 1 88 ? -3.311 4.954 4.949 1.00 97.25 88 TYR A C 1
ATOM 750 O O . TYR A 1 88 ? -4.026 5.277 3.999 1.00 97.25 88 TYR A O 1
ATOM 758 N N . GLU A 1 89 ? -3.039 3.694 5.267 1.00 97.62 89 GLU A N 1
ATOM 759 C CA . GLU A 1 89 ? -3.479 2.552 4.470 1.00 97.62 89 GLU A CA 1
ATOM 760 C C . GLU A 1 89 ? -4.195 1.511 5.317 1.00 97.62 89 GLU A C 1
ATOM 762 O O . GLU A 1 89 ? -3.923 1.336 6.506 1.00 97.62 89 GLU A O 1
ATOM 767 N N . ARG A 1 90 ? -5.140 0.815 4.696 1.00 97.50 90 ARG A N 1
ATOM 768 C CA . ARG A 1 90 ? -5.813 -0.343 5.274 1.00 97.50 90 ARG A CA 1
ATOM 769 C C . ARG A 1 90 ? -5.876 -1.453 4.241 1.00 97.50 90 ARG A C 1
ATOM 771 O O . ARG A 1 90 ? -6.032 -1.192 3.051 1.00 97.50 90 ARG A O 1
ATOM 778 N N . VAL A 1 91 ? -5.834 -2.688 4.719 1.00 97.19 91 VAL A N 1
ATOM 779 C CA . VAL A 1 91 ? -6.097 -3.864 3.892 1.00 97.19 91 VAL A CA 1
ATOM 780 C C . VAL A 1 91 ? -7.497 -4.358 4.214 1.00 97.19 91 VAL A C 1
ATOM 782 O O . VAL A 1 91 ? -7.848 -4.543 5.380 1.00 97.19 91 VAL A O 1
ATOM 785 N N . ASP A 1 92 ? -8.320 -4.533 3.187 1.00 95.75 92 ASP A N 1
ATOM 786 C CA . ASP A 1 92 ? -9.579 -5.252 3.324 1.00 95.75 92 ASP A CA 1
ATOM 787 C C . ASP A 1 92 ? -9.285 -6.751 3.364 1.00 95.75 92 ASP A C 1
ATOM 789 O O . ASP A 1 92 ? -8.891 -7.341 2.360 1.00 95.75 92 ASP A O 1
ATOM 793 N N . SER A 1 93 ? -9.454 -7.372 4.530 1.00 91.81 93 SER A N 1
ATOM 794 C CA . SER A 1 93 ? -9.132 -8.786 4.720 1.00 91.81 93 SER A CA 1
ATOM 795 C C . SER A 1 93 ? -10.061 -9.736 3.969 1.00 91.81 93 SER A C 1
ATOM 797 O O . SER A 1 93 ? -9.720 -10.906 3.857 1.00 91.81 93 SER A O 1
ATOM 799 N N . LEU A 1 94 ? -11.207 -9.272 3.455 1.00 92.44 94 LEU A N 1
ATOM 800 C CA . LEU A 1 94 ? -12.138 -10.098 2.679 1.00 92.44 94 LEU A CA 1
ATOM 801 C C . LEU A 1 94 ? -11.800 -10.108 1.188 1.00 92.44 94 LEU A C 1
ATOM 803 O O . LEU A 1 94 ? -12.120 -11.076 0.500 1.00 92.44 94 LEU A O 1
ATOM 807 N N . THR A 1 95 ? -11.177 -9.040 0.686 1.00 92.88 95 THR A N 1
ATOM 808 C CA . THR A 1 95 ? -10.859 -8.887 -0.744 1.00 92.88 95 THR A CA 1
ATOM 809 C C . THR A 1 95 ? -9.361 -8.819 -1.031 1.00 92.88 95 THR A C 1
ATOM 811 O O . THR A 1 95 ? -8.980 -8.763 -2.195 1.00 92.88 95 THR A O 1
ATOM 814 N N . ALA A 1 96 ? -8.526 -8.762 0.011 1.00 94.19 96 ALA A N 1
ATOM 815 C CA . ALA A 1 96 ? -7.096 -8.462 -0.050 1.00 94.19 96 ALA A CA 1
ATOM 816 C C . ALA A 1 96 ? -6.773 -7.243 -0.933 1.00 94.19 96 ALA A C 1
ATOM 818 O O . ALA A 1 96 ? -5.784 -7.212 -1.662 1.00 94.19 96 ALA A O 1
ATOM 819 N N . CYS A 1 97 ? -7.633 -6.225 -0.867 1.00 94.75 97 CYS A N 1
ATOM 820 C CA . CYS A 1 97 ? -7.396 -4.940 -1.514 1.00 94.75 97 CYS A CA 1
ATOM 821 C C . CYS A 1 97 ? -6.747 -3.978 -0.521 1.00 94.75 97 CYS A C 1
ATOM 823 O O . CYS A 1 97 ? -7.193 -3.865 0.625 1.00 94.75 97 CYS A O 1
ATOM 825 N N . VAL A 1 98 ? -5.731 -3.256 -0.980 1.00 95.69 98 VAL A N 1
ATOM 826 C CA . VAL A 1 98 ? -5.053 -2.209 -0.218 1.00 95.69 98 VAL A CA 1
ATOM 827 C C . VAL A 1 98 ? -5.677 -0.871 -0.587 1.00 95.69 98 VAL A C 1
ATOM 829 O O . VAL A 1 98 ? -5.674 -0.471 -1.750 1.00 95.69 98 VAL A O 1
ATOM 832 N N . PHE A 1 99 ? -6.218 -0.173 0.403 1.00 95.62 99 PHE A N 1
ATOM 833 C CA . PHE A 1 99 ? -6.830 1.139 0.234 1.00 95.62 99 PHE A CA 1
ATOM 834 C C . PHE A 1 99 ? -6.022 2.194 0.966 1.00 95.62 99 PHE A C 1
ATOM 836 O O . PHE A 1 99 ? -5.608 1.978 2.106 1.00 95.62 99 PHE A O 1
ATOM 843 N N . ARG A 1 100 ? -5.885 3.363 0.347 1.00 95.38 100 ARG A N 1
ATOM 844 C CA . ARG A 1 100 ? -5.252 4.531 0.954 1.00 95.38 100 ARG A CA 1
ATOM 845 C C . ARG A 1 100 ? -6.263 5.642 1.151 1.00 95.38 100 ARG A C 1
ATOM 847 O O . ARG A 1 100 ? -7.061 5.933 0.261 1.00 95.38 100 ARG A O 1
ATOM 854 N N . TYR A 1 101 ? -6.211 6.266 2.321 1.00 95.69 101 TYR A N 1
ATOM 855 C CA . TYR A 1 101 ? -7.045 7.421 2.620 1.00 95.69 101 TYR A CA 1
ATOM 856 C C . TYR A 1 101 ? -6.585 8.657 1.847 1.00 95.69 101 TYR A C 1
ATOM 858 O O . TYR A 1 101 ? -5.390 8.935 1.740 1.00 95.69 101 TYR A O 1
ATOM 866 N N . SER A 1 102 ? -7.551 9.446 1.393 1.00 91.94 102 SER A N 1
ATOM 867 C CA . SER A 1 102 ? -7.346 10.751 0.784 1.00 91.94 102 SER A CA 1
ATOM 868 C C . SER A 1 102 ? -8.354 11.758 1.319 1.00 91.94 102 SER A C 1
ATOM 870 O O . SER A 1 102 ? -9.548 11.488 1.418 1.00 91.94 102 SER A O 1
ATOM 872 N N . THR A 1 103 ? -7.894 12.973 1.603 1.00 89.19 103 THR A N 1
ATOM 873 C CA . THR A 1 103 ? -8.793 14.091 1.922 1.00 89.19 103 THR A CA 1
ATOM 874 C C . THR A 1 103 ? -9.563 14.595 0.703 1.00 89.19 103 THR A C 1
ATOM 876 O O . THR A 1 103 ? -10.482 15.397 0.855 1.00 89.19 103 THR A O 1
ATOM 879 N N . GLU A 1 104 ? -9.200 14.155 -0.503 1.00 85.94 104 GLU A N 1
ATOM 880 C CA . GLU A 1 104 ? -9.897 14.532 -1.726 1.00 85.94 104 GLU A CA 1
ATOM 881 C C . GLU A 1 104 ? -11.299 13.918 -1.762 1.00 85.94 104 GLU A C 1
ATOM 883 O O . GLU A 1 104 ? -11.497 12.721 -1.550 1.00 85.94 104 GLU A O 1
ATOM 888 N N . THR A 1 105 ? -12.291 14.758 -2.047 1.00 78.00 105 THR A N 1
ATOM 889 C CA . THR A 1 105 ? -13.712 14.384 -2.025 1.00 78.00 105 THR A CA 1
ATOM 890 C C . THR A 1 105 ? -14.162 13.626 -3.270 1.00 78.00 105 THR A C 1
ATOM 892 O O . THR A 1 105 ? -15.292 13.146 -3.313 1.00 78.00 105 THR A O 1
ATOM 895 N N . VAL A 1 106 ? -13.295 13.510 -4.280 1.00 83.00 106 VAL A N 1
ATOM 896 C CA . VAL A 1 106 ? -13.571 12.761 -5.515 1.00 83.00 106 VAL A CA 1
ATOM 897 C C . VAL A 1 106 ? -13.611 11.251 -5.279 1.00 83.00 106 VAL A C 1
ATOM 899 O O . VAL A 1 106 ? -14.224 10.521 -6.056 1.00 83.00 106 VAL A O 1
ATOM 902 N N . PHE A 1 107 ? -12.995 10.777 -4.195 1.00 85.62 107 PHE A N 1
ATOM 903 C CA . PHE A 1 107 ? -12.921 9.363 -3.866 1.00 85.62 107 PHE A CA 1
ATOM 904 C C . PHE A 1 107 ? -14.079 8.924 -2.974 1.00 85.62 107 PHE A C 1
ATOM 906 O O . PHE A 1 107 ? -14.379 9.536 -1.944 1.00 85.62 107 PHE A O 1
ATOM 913 N N . ILE A 1 108 ? -14.709 7.810 -3.345 1.00 87.25 108 ILE A N 1
ATOM 914 C CA . ILE A 1 108 ? -15.767 7.192 -2.545 1.00 87.25 108 ILE A CA 1
ATOM 915 C C . ILE A 1 108 ? -15.189 6.827 -1.175 1.00 87.25 108 ILE A C 1
ATOM 917 O O . ILE A 1 108 ? -14.143 6.193 -1.077 1.00 87.25 108 ILE A O 1
ATOM 921 N N . ASN A 1 109 ? -15.883 7.223 -0.105 1.00 92.38 109 ASN A N 1
ATOM 922 C CA . ASN A 1 109 ? -15.434 7.042 1.280 1.00 92.38 109 ASN A CA 1
ATOM 923 C C . ASN A 1 109 ? -14.054 7.644 1.585 1.00 92.38 109 ASN A C 1
ATOM 925 O O . ASN A 1 109 ? -13.419 7.185 2.534 1.00 92.38 109 ASN A O 1
ATOM 929 N N . ASN A 1 110 ? -13.590 8.643 0.823 1.00 93.69 110 ASN A N 1
ATOM 930 C CA . ASN A 1 110 ? -12.265 9.236 1.009 1.00 93.69 110 ASN A CA 1
ATOM 931 C C . ASN A 1 110 ? -11.125 8.210 0.865 1.00 93.69 110 ASN A C 1
ATOM 933 O O . ASN A 1 110 ? -10.111 8.306 1.549 1.00 93.69 110 ASN A O 1
ATOM 937 N N . GLU A 1 111 ? -11.294 7.206 0.004 1.00 93.50 111 GLU A N 1
ATOM 938 C CA . GLU A 1 111 ? -10.314 6.141 -0.212 1.00 93.50 111 GLU A CA 1
ATOM 939 C C . GLU A 1 111 ? -10.155 5.820 -1.695 1.00 93.50 111 GLU A C 1
ATOM 941 O O . GLU A 1 111 ? -11.139 5.738 -2.431 1.00 93.50 111 GLU A O 1
ATOM 946 N N . TYR A 1 112 ? -8.926 5.539 -2.113 1.00 91.50 112 TYR A N 1
ATOM 947 C CA . TYR A 1 112 ? -8.648 4.944 -3.417 1.00 91.50 112 TYR A CA 1
ATOM 948 C C . TYR A 1 112 ? -7.920 3.611 -3.265 1.00 91.50 112 TYR A C 1
ATOM 950 O O . TYR A 1 112 ? -7.252 3.353 -2.258 1.00 91.50 112 TYR A O 1
ATOM 958 N N . LEU A 1 113 ? -8.103 2.745 -4.261 1.00 92.56 113 LEU A N 1
ATOM 959 C CA . LEU A 1 113 ? -7.408 1.470 -4.355 1.00 92.56 113 LEU A CA 1
ATOM 960 C C . LEU A 1 113 ? -5.944 1.740 -4.714 1.00 92.56 113 LEU A C 1
ATOM 962 O O . LEU A 1 113 ? -5.659 2.434 -5.685 1.00 92.56 113 LEU A O 1
ATOM 966 N N . VAL A 1 114 ? -5.027 1.197 -3.928 1.00 91.50 114 VAL A N 1
ATOM 967 C CA . VAL A 1 114 ? -3.588 1.250 -4.203 1.00 91.50 114 VAL A CA 1
ATOM 968 C C . VAL A 1 114 ? -3.114 -0.052 -4.825 1.00 91.50 114 VAL A C 1
ATOM 970 O O . VAL A 1 114 ? -2.254 -0.030 -5.696 1.00 91.50 114 VAL A O 1
ATOM 973 N N . ASP A 1 115 ? -3.669 -1.178 -4.378 1.00 90.38 115 ASP A N 1
ATOM 974 C CA . ASP A 1 115 ? -3.225 -2.501 -4.804 1.00 90.38 115 ASP A CA 1
ATOM 975 C C . ASP A 1 115 ? -4.331 -3.549 -4.617 1.00 90.38 115 ASP A C 1
ATOM 977 O O . ASP A 1 115 ? -5.208 -3.405 -3.757 1.00 90.38 115 ASP A O 1
ATOM 981 N N . SER A 1 116 ? -4.265 -4.630 -5.386 1.00 92.19 116 SER A N 1
ATOM 982 C CA . SER A 1 116 ? -5.072 -5.833 -5.211 1.00 92.19 116 SER A CA 1
ATOM 983 C C . SER A 1 116 ? -4.140 -7.034 -5.100 1.00 92.19 116 SER A C 1
ATOM 985 O O . SER A 1 116 ? -3.611 -7.526 -6.092 1.00 92.19 116 SER A O 1
ATOM 987 N N . LEU A 1 117 ? -3.964 -7.551 -3.883 1.00 90.31 117 LEU A N 1
ATOM 988 C CA . LEU A 1 117 ? -2.987 -8.611 -3.606 1.00 90.31 117 LEU A CA 1
ATOM 989 C C . LEU A 1 117 ? -3.375 -9.952 -4.250 1.00 90.31 117 LEU A C 1
ATOM 991 O O . LEU A 1 117 ? -2.532 -10.830 -4.421 1.00 90.31 117 LEU A O 1
ATOM 995 N N . LEU A 1 118 ? -4.642 -10.105 -4.641 1.00 90.69 118 LEU A N 1
ATOM 996 C CA . LEU A 1 118 ? -5.136 -11.260 -5.392 1.00 90.69 118 LEU A CA 1
ATOM 997 C C . LEU A 1 118 ? -4.981 -11.117 -6.911 1.00 90.69 118 LEU A C 1
ATOM 999 O O . LEU A 1 118 ? -5.165 -12.118 -7.604 1.00 90.69 118 LEU A O 1
ATOM 1003 N N . ALA A 1 119 ? -4.646 -9.928 -7.428 1.00 88.00 119 ALA A N 1
ATOM 1004 C CA . ALA A 1 119 ? -4.480 -9.715 -8.863 1.00 88.00 119 ALA A CA 1
ATOM 1005 C C . ALA A 1 119 ? -3.429 -10.674 -9.426 1.00 88.00 119 ALA A C 1
ATOM 1007 O O . ALA A 1 119 ? -2.338 -10.806 -8.864 1.00 88.00 119 ALA A O 1
ATOM 1008 N N . GLN A 1 120 ? -3.788 -11.343 -10.514 1.00 86.88 120 GLN A N 1
ATOM 1009 C CA . GLN A 1 120 ? -2.944 -12.278 -11.242 1.00 86.88 120 GLN A CA 1
ATOM 1010 C C . GLN A 1 120 ? -2.323 -11.595 -12.467 1.00 86.88 120 GLN A C 1
ATOM 1012 O O . GLN A 1 120 ? -2.866 -10.601 -12.962 1.00 86.88 120 GLN A O 1
ATOM 1017 N N . PRO A 1 121 ? -1.223 -12.134 -13.020 1.00 83.06 121 PRO A N 1
ATOM 1018 C CA . PRO A 1 121 ? -0.663 -11.647 -14.275 1.00 83.06 121 PRO A CA 1
ATOM 1019 C C . PRO A 1 121 ? -1.717 -11.557 -15.390 1.00 83.06 121 PRO A C 1
ATOM 1021 O O . PRO A 1 121 ? -2.336 -12.549 -15.774 1.00 83.06 121 PRO A O 1
ATOM 1024 N N . GLY A 1 122 ? -1.906 -10.352 -15.929 1.00 81.19 122 GLY A N 1
ATOM 1025 C CA . GLY A 1 122 ? -2.918 -10.038 -16.938 1.00 81.19 122 GLY A CA 1
ATOM 1026 C C . GLY A 1 122 ? -4.170 -9.341 -16.401 1.00 81.19 122 GLY A C 1
ATOM 1027 O O . GLY A 1 122 ? -4.904 -8.769 -17.210 1.00 81.19 122 GLY A O 1
ATOM 1028 N N . ASP A 1 123 ? -4.388 -9.330 -15.085 1.00 84.31 123 ASP A N 1
ATOM 1029 C CA . ASP A 1 123 ? -5.495 -8.607 -14.462 1.00 84.31 123 ASP A CA 1
ATOM 1030 C C . ASP A 1 123 ? -5.265 -7.093 -14.482 1.00 84.31 123 ASP A C 1
ATOM 1032 O O . ASP A 1 123 ? -4.135 -6.596 -14.432 1.00 84.31 123 ASP A O 1
ATOM 1036 N N . TYR A 1 124 ? -6.378 -6.363 -14.517 1.00 84.56 124 TYR A N 1
ATOM 1037 C CA . TYR A 1 124 ? -6.421 -4.907 -14.469 1.00 84.56 124 TYR A CA 1
ATOM 1038 C C . TYR A 1 124 ? -7.297 -4.462 -13.302 1.00 84.56 124 TYR A C 1
ATOM 1040 O O . TYR A 1 124 ? -8.395 -4.990 -13.107 1.00 84.56 124 TYR A O 1
ATOM 1048 N N . PHE A 1 125 ? -6.856 -3.446 -12.568 1.00 84.56 125 PHE A N 1
ATOM 1049 C CA . PHE A 1 125 ? -7.657 -2.800 -11.536 1.00 84.56 125 PHE A CA 1
ATOM 1050 C C . PHE A 1 125 ? -7.487 -1.282 -11.576 1.00 84.56 125 PHE A C 1
ATOM 1052 O O . PHE A 1 125 ? -6.462 -0.757 -11.997 1.00 84.56 125 PHE A O 1
ATOM 1059 N N . ALA A 1 126 ? -8.525 -0.563 -11.151 1.00 84.50 126 ALA A N 1
ATOM 1060 C CA . ALA A 1 126 ? -8.515 0.895 -11.109 1.00 84.50 126 ALA A CA 1
ATOM 1061 C C . ALA A 1 126 ? -7.858 1.385 -9.808 1.00 84.50 126 ALA A C 1
ATOM 1063 O O . ALA A 1 126 ? -8.556 1.758 -8.862 1.00 84.50 126 ALA A O 1
ATOM 1064 N N . GLY A 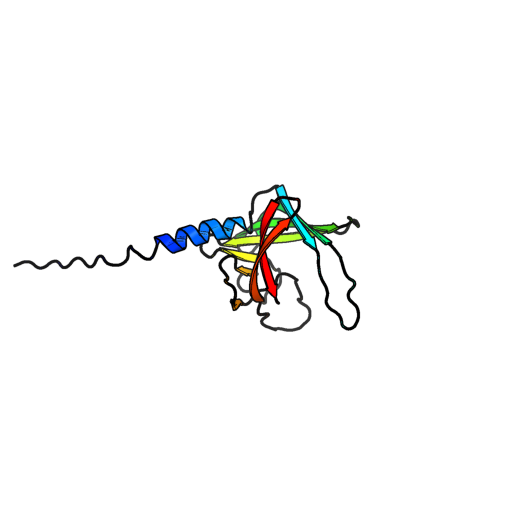1 127 ? -6.529 1.303 -9.739 1.00 82.44 127 GLY A N 1
ATOM 1065 C CA . GLY A 1 127 ? -5.725 1.745 -8.603 1.00 82.44 127 GLY A CA 1
ATOM 1066 C C . GLY A 1 127 ? -4.491 2.530 -9.035 1.00 82.44 127 GLY A C 1
ATOM 1067 O O . GLY A 1 127 ? -4.257 2.700 -10.226 1.00 82.44 127 GLY A O 1
ATOM 1068 N N . PHE A 1 128 ? -3.767 3.079 -8.060 1.00 81.25 128 PHE A N 1
ATOM 1069 C CA . PHE A 1 128 ? -2.474 3.742 -8.268 1.00 81.25 128 PHE A CA 1
ATOM 1070 C C . PHE A 1 128 ? -1.730 3.877 -6.930 1.00 81.25 128 PHE A C 1
ATOM 1072 O O . PHE A 1 128 ? -2.325 4.249 -5.914 1.00 81.25 128 PHE A O 1
ATOM 1079 N N . ARG A 1 129 ? -0.418 3.598 -6.898 1.00 78.25 129 ARG A N 1
ATOM 1080 C CA . ARG A 1 129 ? 0.407 3.715 -5.671 1.00 78.25 129 ARG A CA 1
ATOM 1081 C C . ARG A 1 129 ? 1.117 5.056 -5.553 1.00 78.25 129 ARG A C 1
ATOM 1083 O O . ARG A 1 129 ? 1.237 5.593 -4.444 1.00 78.25 129 ARG A O 1
ATOM 1090 N N . THR A 1 130 ? 1.574 5.604 -6.673 1.00 68.00 130 THR A N 1
ATOM 1091 C CA . THR A 1 130 ? 2.200 6.926 -6.714 1.00 68.00 130 THR A CA 1
ATOM 1092 C C . THR A 1 130 ? 1.103 7.965 -6.922 1.00 68.00 130 THR A C 1
ATOM 1094 O O . THR A 1 130 ? 0.415 7.993 -7.936 1.00 68.00 130 THR A O 1
ATOM 1097 N N . GLY A 1 131 ? 0.833 8.766 -5.890 1.00 57.44 131 GLY A N 1
ATOM 1098 C CA . GLY A 1 131 ? -0.231 9.761 -5.945 1.00 57.44 131 GLY A CA 1
ATOM 1099 C C . GLY A 1 131 ? 0.098 10.846 -6.968 1.00 57.44 131 GLY A C 1
ATOM 1100 O O . GLY A 1 131 ? 0.848 11.763 -6.654 1.00 57.44 131 GLY A O 1
ATOM 1101 N N . TYR A 1 132 ? -0.481 10.770 -8.164 1.00 52.59 132 TYR A N 1
ATOM 1102 C CA . TYR A 1 132 ? -0.534 11.889 -9.102 1.00 52.59 132 TYR A CA 1
ATOM 1103 C C . TYR A 1 132 ? -1.946 12.475 -9.104 1.00 52.59 132 TYR A C 1
ATOM 1105 O O . TYR A 1 132 ? -2.793 12.124 -9.917 1.00 52.59 132 TYR A O 1
ATOM 1113 N N . SER A 1 133 ? -2.198 13.404 -8.179 1.00 48.38 133 SER A N 1
ATOM 1114 C CA . SER A 1 133 ? -3.454 14.162 -8.091 1.00 48.38 133 SER A CA 1
ATOM 1115 C C . SER A 1 133 ? -3.477 15.444 -8.939 1.00 48.38 133 SER A C 1
ATOM 1117 O O . SER A 1 133 ? -4.358 16.284 -8.775 1.00 48.38 133 SER A O 1
ATOM 1119 N N . SER A 1 134 ? -2.544 15.630 -9.880 1.00 44.44 134 SER A N 1
ATOM 1120 C CA . SER A 1 134 ? -2.444 16.874 -10.666 1.00 44.44 134 SER A CA 1
ATOM 1121 C C . SER A 1 134 ? -2.905 16.788 -12.127 1.00 44.44 134 SER A C 1
ATOM 1123 O O . SER A 1 134 ? -3.047 17.836 -12.758 1.00 44.44 134 SER A O 1
ATOM 1125 N N . PHE A 1 135 ? -3.220 15.606 -12.671 1.00 42.81 135 PHE A N 1
ATOM 1126 C CA . PHE A 1 135 ? -3.604 15.460 -14.085 1.00 42.81 135 PHE A CA 1
ATOM 1127 C C . PHE A 1 135 ? -4.970 14.793 -14.286 1.00 42.81 135 PHE A C 1
ATOM 1129 O O . PHE A 1 135 ? -5.083 13.715 -14.853 1.00 42.81 135 PHE A O 1
ATOM 1136 N N . GLY A 1 136 ? -6.026 15.510 -13.897 1.00 46.53 136 GLY A N 1
ATOM 1137 C CA . GLY A 1 136 ? -7.389 15.262 -14.371 1.00 46.53 136 GLY A CA 1
ATOM 1138 C C . GLY A 1 136 ? -8.052 13.988 -13.841 1.00 46.53 136 GLY A C 1
ATOM 1139 O O . GLY A 1 136 ? -7.433 13.128 -13.235 1.00 46.53 136 GLY A O 1
ATOM 1140 N N . ASN A 1 137 ? -9.359 13.882 -14.079 1.00 49.09 137 ASN A N 1
ATOM 1141 C CA . ASN A 1 137 ? -10.224 12.765 -13.675 1.00 49.09 137 ASN A CA 1
ATOM 1142 C C . ASN A 1 137 ? -9.923 11.446 -14.429 1.00 49.09 137 ASN A C 1
ATOM 1144 O O . ASN A 1 137 ? -10.848 10.745 -14.844 1.00 49.09 137 ASN A O 1
ATOM 1148 N N . GLY A 1 138 ? -8.653 11.135 -14.695 1.00 52.41 138 GLY A N 1
ATOM 1149 C CA . GLY A 1 138 ? -8.244 9.892 -15.330 1.00 52.41 138 GLY A CA 1
ATOM 1150 C C . GLY A 1 138 ? -8.467 8.721 -14.381 1.00 52.41 138 GLY A C 1
ATOM 1151 O O . GLY A 1 138 ? -7.984 8.723 -13.254 1.00 52.41 138 GLY A O 1
ATOM 1152 N N . ILE A 1 139 ? -9.206 7.712 -14.838 1.00 55.88 139 ILE A N 1
ATOM 1153 C CA . ILE A 1 139 ? -9.165 6.392 -14.213 1.00 55.88 139 ILE A CA 1
ATOM 1154 C C . ILE A 1 139 ? -7.783 5.828 -14.546 1.00 55.88 139 ILE A C 1
ATOM 1156 O O . ILE A 1 139 ? -7.538 5.467 -15.696 1.00 55.88 139 ILE A O 1
ATOM 1160 N N . PHE A 1 140 ? -6.882 5.800 -13.569 1.00 65.19 140 PHE A N 1
ATOM 1161 C CA . PHE A 1 140 ? -5.626 5.066 -13.687 1.00 65.19 140 PHE A CA 1
ATOM 1162 C C . PHE A 1 140 ? -5.943 3.571 -13.629 1.00 65.19 140 PHE A C 1
ATOM 1164 O O . PHE A 1 140 ? -6.772 3.141 -12.821 1.00 65.19 140 PHE A O 1
ATOM 1171 N N . SER A 1 141 ? -5.363 2.795 -14.542 1.00 69.94 141 SER A N 1
ATOM 1172 C CA . SER A 1 141 ? -5.528 1.346 -14.579 1.00 69.94 141 SER A CA 1
ATOM 1173 C C . SER A 1 141 ? -4.178 0.700 -14.335 1.00 69.94 141 SER A C 1
ATOM 1175 O O . SER A 1 141 ? -3.347 0.683 -15.236 1.00 69.94 141 SER A O 1
ATOM 1177 N N . THR A 1 142 ? -3.994 0.124 -13.156 1.00 75.56 142 THR A N 1
ATOM 1178 C CA . THR A 1 142 ? -2.818 -0.684 -12.869 1.00 75.56 142 THR A CA 1
ATOM 1179 C C . THR A 1 142 ? -3.031 -2.084 -13.431 1.00 75.56 142 THR A C 1
ATOM 1181 O O 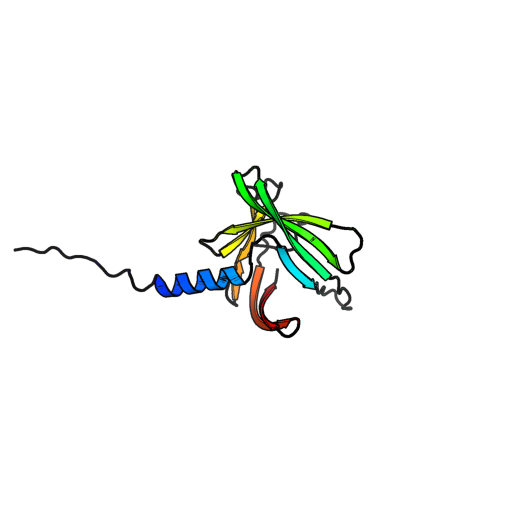. THR A 1 142 ? -4.084 -2.706 -13.238 1.00 75.56 142 THR A O 1
ATOM 1184 N N . LYS A 1 143 ? -2.022 -2.592 -14.132 1.00 76.94 143 LYS A N 1
ATOM 1185 C CA . LYS A 1 143 ? -1.950 -3.971 -14.606 1.00 76.94 143 LYS A CA 1
ATOM 1186 C C . LYS A 1 143 ? -0.954 -4.755 -13.763 1.00 76.94 143 LYS A C 1
ATOM 1188 O O . LYS A 1 143 ? 0.190 -4.330 -13.615 1.00 76.94 143 LYS A O 1
ATOM 1193 N N . CYS A 1 144 ? -1.350 -5.935 -13.292 1.00 78.62 144 CYS A N 1
ATOM 1194 C CA . CYS A 1 144 ? -0.381 -6.916 -12.808 1.00 78.62 144 CYS A CA 1
ATOM 1195 C C . CYS A 1 144 ? 0.272 -7.580 -14.026 1.00 78.62 144 CYS A C 1
ATOM 1197 O O . CYS A 1 144 ? -0.401 -8.247 -14.817 1.00 78.62 144 CYS A O 1
ATOM 1199 N N . ILE A 1 145 ? 1.564 -7.342 -14.241 1.00 73.69 145 ILE A N 1
ATOM 1200 C CA . ILE A 1 145 ? 2.271 -7.870 -15.416 1.00 73.69 145 ILE A CA 1
ATOM 1201 C C . ILE A 1 145 ? 2.802 -9.268 -15.134 1.00 73.69 145 ILE A C 1
ATOM 1203 O O . ILE A 1 145 ? 2.713 -10.136 -16.004 1.00 73.69 145 ILE A O 1
ATOM 1207 N N . ALA A 1 146 ? 3.354 -9.477 -13.943 1.00 71.81 146 ALA A N 1
ATOM 1208 C CA . ALA A 1 146 ? 4.041 -10.705 -13.595 1.00 71.81 146 ALA A CA 1
ATOM 1209 C C . ALA A 1 146 ? 4.199 -10.868 -12.078 1.00 71.81 146 ALA A C 1
ATOM 1211 O O . ALA A 1 146 ? 4.120 -9.905 -11.311 1.00 71.81 146 ALA A O 1
ATOM 1212 N N . GLU A 1 147 ? 4.469 -12.109 -11.685 1.00 73.94 147 GLU A N 1
ATOM 1213 C CA . GLU A 1 147 ? 4.929 -12.507 -10.358 1.00 73.94 147 GLU A CA 1
ATOM 1214 C C . GLU A 1 147 ? 6.292 -13.187 -10.541 1.00 73.94 147 GLU A C 1
ATOM 1216 O O . GLU A 1 147 ? 6.438 -14.062 -11.401 1.00 73.94 147 GLU A O 1
ATOM 1221 N N . TYR A 1 148 ? 7.298 -12.765 -9.777 1.00 75.12 148 TYR A N 1
ATOM 1222 C CA . TYR A 1 148 ? 8.644 -13.337 -9.831 1.00 75.12 148 TYR A CA 1
ATOM 1223 C C . TYR A 1 148 ? 9.129 -13.678 -8.430 1.00 75.12 148 TYR A C 1
ATOM 1225 O O . TYR A 1 148 ? 8.877 -12.931 -7.490 1.00 75.12 148 TYR A O 1
ATOM 1233 N N . GLU A 1 149 ? 9.926 -14.734 -8.313 1.00 75.81 149 GLU A N 1
ATOM 1234 C CA . GLU A 1 149 ? 10.784 -14.934 -7.149 1.00 75.81 149 GLU A CA 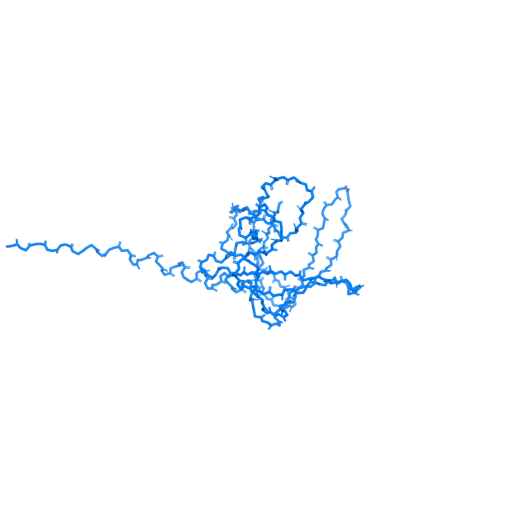1
ATOM 1235 C C . GLU A 1 149 ? 12.042 -14.073 -7.316 1.00 75.81 149 GLU A C 1
ATOM 1237 O O . GLU A 1 149 ? 12.784 -14.211 -8.294 1.00 75.81 149 GLU A O 1
ATOM 1242 N N . TYR A 1 150 ? 12.302 -13.180 -6.365 1.00 70.38 150 TYR A N 1
ATOM 1243 C CA . TYR A 1 150 ? 13.512 -12.367 -6.335 1.00 70.38 150 TYR A CA 1
ATOM 1244 C C . TYR A 1 150 ? 14.267 -12.591 -5.028 1.00 70.38 150 TYR A C 1
ATOM 1246 O O . TYR A 1 150 ? 13.675 -12.693 -3.955 1.00 70.38 150 TYR A O 1
ATOM 1254 N N . THR A 1 151 ? 15.596 -12.658 -5.096 1.00 59.53 151 THR A N 1
ATOM 1255 C CA . THR A 1 151 ? 16.421 -12.702 -3.887 1.00 59.53 151 THR A CA 1
ATOM 1256 C C . THR A 1 151 ? 16.687 -11.280 -3.410 1.00 59.53 151 THR A C 1
ATOM 1258 O O . THR A 1 151 ? 17.503 -10.559 -3.986 1.00 59.53 151 THR A O 1
ATOM 1261 N N . VAL A 1 152 ? 15.992 -10.872 -2.352 1.00 54.91 152 VAL A N 1
ATOM 1262 C CA . VAL A 1 152 ? 16.221 -9.602 -1.659 1.00 54.91 152 VAL A CA 1
ATOM 1263 C C . VAL A 1 152 ? 16.967 -9.921 -0.370 1.00 54.91 152 VAL A C 1
ATOM 1265 O O . VAL A 1 152 ? 16.434 -10.607 0.493 1.00 54.91 152 VAL A O 1
ATOM 1268 N N . LEU A 1 153 ? 18.212 -9.445 -0.247 1.00 54.41 153 LEU A N 1
ATOM 1269 C CA . LEU A 1 153 ? 19.043 -9.650 0.952 1.00 54.41 153 LEU A CA 1
ATOM 1270 C C . LEU A 1 153 ? 19.163 -11.137 1.363 1.00 54.41 153 LEU A C 1
ATOM 1272 O O . LEU A 1 153 ? 18.940 -11.489 2.517 1.00 54.41 153 LEU A O 1
ATOM 1276 N N . ASP A 1 154 ? 19.487 -12.009 0.402 1.00 61.84 154 ASP A N 1
ATOM 1277 C CA . ASP A 1 154 ? 19.628 -13.469 0.576 1.00 61.84 154 ASP A CA 1
ATOM 1278 C C . ASP A 1 154 ? 18.342 -14.230 0.966 1.00 61.84 154 ASP A C 1
ATOM 1280 O O . ASP A 1 154 ? 18.387 -15.428 1.253 1.00 61.84 154 ASP A O 1
ATOM 1284 N N . LEU A 1 155 ? 17.177 -13.576 0.909 1.00 54.84 155 LEU A N 1
ATOM 1285 C CA . LEU A 1 155 ? 15.862 -14.195 1.080 1.00 54.84 155 LEU A CA 1
ATOM 1286 C C . LEU A 1 155 ? 15.105 -14.237 -0.249 1.00 54.84 155 LEU A C 1
ATOM 1288 O O . LEU A 1 155 ? 14.941 -13.215 -0.918 1.00 54.84 155 LEU A O 1
ATOM 1292 N N . ILE A 1 156 ? 14.619 -15.426 -0.621 1.00 65.19 156 ILE A N 1
ATOM 1293 C CA . ILE A 1 156 ? 13.674 -15.577 -1.734 1.00 65.19 156 ILE A CA 1
ATOM 1294 C C . ILE A 1 156 ? 12.359 -14.926 -1.310 1.00 65.19 156 ILE A C 1
ATOM 1296 O O . ILE A 1 156 ? 11.782 -15.292 -0.288 1.00 65.19 156 ILE A O 1
ATOM 1300 N N . THR A 1 157 ? 11.928 -13.938 -2.081 1.00 66.81 157 THR A N 1
ATOM 1301 C CA . THR A 1 157 ? 10.723 -13.145 -1.848 1.00 66.81 157 THR A CA 1
ATOM 1302 C C . THR A 1 157 ? 9.928 -13.116 -3.145 1.00 66.81 157 THR A C 1
ATOM 1304 O O . THR A 1 157 ? 10.507 -12.796 -4.186 1.00 66.81 157 THR A O 1
ATOM 1307 N N . ASP A 1 158 ? 8.628 -13.413 -3.111 1.00 67.75 158 ASP A N 1
ATOM 1308 C CA . ASP A 1 158 ? 7.807 -13.186 -4.302 1.00 67.75 158 ASP A CA 1
ATOM 1309 C C . ASP A 1 158 ? 7.502 -11.695 -4.434 1.00 67.75 158 ASP A C 1
ATOM 1311 O O . ASP A 1 158 ? 7.119 -11.016 -3.476 1.00 67.75 158 ASP A O 1
ATOM 1315 N N . VAL A 1 159 ? 7.680 -11.183 -5.643 1.00 67.69 159 VAL A N 1
ATOM 1316 C CA . VAL A 1 159 ? 7.475 -9.784 -5.992 1.00 67.69 159 VAL A CA 1
ATOM 1317 C C . VAL A 1 159 ? 6.440 -9.712 -7.106 1.00 67.69 159 VAL A C 1
ATOM 1319 O O . VAL A 1 159 ? 6.566 -10.391 -8.128 1.00 67.69 159 VAL A O 1
ATOM 1322 N N . LYS A 1 160 ? 5.431 -8.852 -6.924 1.00 71.00 160 LYS A N 1
ATOM 1323 C CA . LYS A 1 160 ? 4.490 -8.483 -7.987 1.00 71.00 160 LYS A CA 1
ATOM 1324 C C . LYS A 1 160 ? 5.019 -7.284 -8.759 1.00 71.00 160 LYS A C 1
ATOM 1326 O O . LYS A 1 160 ? 5.334 -6.253 -8.166 1.00 71.00 160 LYS A O 1
ATOM 1331 N N . GLU A 1 161 ? 5.074 -7.409 -10.079 1.00 73.44 161 GLU A N 1
ATOM 1332 C CA . GLU A 1 161 ? 5.357 -6.287 -10.971 1.00 73.44 161 GLU A CA 1
ATOM 1333 C C . GLU A 1 161 ? 4.041 -5.650 -11.425 1.00 73.44 161 GLU A C 1
ATOM 1335 O O . GLU A 1 161 ? 3.189 -6.295 -12.049 1.00 73.44 161 GLU A O 1
ATOM 1340 N N . LEU A 1 162 ? 3.886 -4.371 -11.091 1.00 73.62 162 LEU A N 1
ATOM 1341 C CA . LEU A 1 162 ? 2.730 -3.555 -11.434 1.00 73.62 162 LEU A CA 1
ATOM 1342 C C . LEU A 1 162 ? 3.139 -2.488 -12.454 1.00 73.62 162 LEU A C 1
ATOM 1344 O O . LEU A 1 162 ? 4.200 -1.878 -12.327 1.00 73.62 162 LEU A O 1
ATOM 1348 N N . GLN A 1 163 ? 2.282 -2.252 -13.444 1.00 69.38 163 GLN A N 1
ATOM 1349 C CA . GLN A 1 163 ? 2.398 -1.141 -14.388 1.00 69.38 163 GLN A CA 1
ATOM 1350 C C . GLN A 1 163 ? 1.165 -0.256 -14.269 1.00 69.38 163 GLN A C 1
ATOM 1352 O O . GLN A 1 163 ? 0.057 -0.732 -14.519 1.00 69.38 163 GLN A O 1
ATOM 1357 N N . ASP A 1 164 ? 1.390 1.001 -13.891 1.00 65.00 164 ASP A N 1
ATOM 1358 C CA . ASP A 1 164 ? 0.389 2.075 -13.860 1.00 65.00 164 ASP A CA 1
ATOM 1359 C C . ASP A 1 164 ? 0.154 2.691 -15.255 1.00 65.00 164 ASP A C 1
ATOM 1361 O O . ASP A 1 164 ? 1.089 2.662 -16.096 1.00 65.00 164 ASP A O 1
#

Secondary structure (DSSP, 8-state):
----------SSSHHHHHHHHHHHGGGS--STT-EEEEE----BTTB-----EEEEEEEEEEE-TTS-EEEEEEEEEES--S-EEEEEEEEETTTTEEEEE-S-TTSGGGEEEEEETTPPTT-EES--SS---SS-S----EEEEEEEEEEETTEEEEEEEEE-

Foldseek 3Di:
DDDDDDDPDDPPPPPVVVVLLVVLCVQPPQDAFDKDKDFDWDDDPPDTDDRKMKMKGFHDWDQDPLRDIWTWIWIATVVGPVDIDTWTWDADSVQRWIWTAAPDPVDDSRIFTADGSSAAAADKDQHHNPDDPPDDPDRDIKGFHDWDFDQDPNDTDIDTDIDD